Protein AF-A0A135RYV6-F1 (afdb_monomer_lite)

Foldseek 3Di:
DDDDDDDDPDDPPPPPPDPDPPPDDLVVDFPDWDKDDDDDFQDWIWIAGPNDIFIATFDDPDPPDTDGDGD

pLDDT: mean 77.89, std 16.35, range [44.66, 96.31]

Organism: NCBI:txid703756

Secondary structure (DSSP, 8-state):
-----------------PPP-----TTTS-SSEEE----STT-EEEEEETTEEEEEEEEE-STT-EEEE--

Structure (mmCIF, N/CA/C/O backbone):
data_AF-A0A135RYV6-F1
#
_entry.id   AF-A0A135RYV6-F1
#
loop_
_atom_site.group_PDB
_atom_site.id
_atom_site.type_symbol
_atom_site.label_atom_id
_atom_site.label_alt_id
_atom_site.label_comp_id
_atom_site.label_asym_id
_atom_site.label_entity_id
_atom_site.label_seq_id
_atom_site.pdbx_PDB_ins_code
_atom_site.Cartn_x
_atom_site.Cartn_y
_atom_site.Cartn_z
_atom_site.occupancy
_atom_site.B_iso_or_equiv
_atom_site.auth_seq_id
_atom_site.auth_comp_id
_atom_site.auth_asym_id
_atom_site.auth_atom_id
_atom_site.pdbx_PDB_model_num
ATOM 1 N N . MET A 1 1 ? 25.025 -21.993 66.528 1.00 44.66 1 MET A N 1
ATOM 2 C CA . MET A 1 1 ? 24.818 -21.120 65.348 1.00 44.66 1 MET A CA 1
ATOM 3 C C . MET A 1 1 ? 23.946 -21.853 64.341 1.00 44.66 1 MET A C 1
ATOM 5 O O . MET A 1 1 ? 24.156 -23.049 64.197 1.00 44.66 1 MET A O 1
ATOM 9 N N . ARG A 1 2 ? 23.086 -21.112 63.622 1.00 47.66 2 ARG A N 1
ATOM 10 C CA . ARG A 1 2 ? 22.297 -21.488 62.422 1.00 47.66 2 ARG A CA 1
ATOM 11 C C . ARG A 1 2 ? 20.806 -21.766 62.652 1.00 47.66 2 ARG A C 1
ATOM 13 O O . ARG A 1 2 ? 20.355 -22.902 62.628 1.00 47.66 2 ARG A O 1
ATOM 20 N N . PHE A 1 3 ? 20.051 -20.676 62.784 1.00 47.16 3 PHE A N 1
ATOM 21 C CA . PHE A 1 3 ? 18.650 -20.619 62.373 1.00 47.16 3 PHE A CA 1
ATOM 22 C C . PHE A 1 3 ? 18.619 -20.305 60.873 1.00 47.16 3 PHE A C 1
ATOM 24 O O . PHE A 1 3 ? 19.044 -19.227 60.462 1.00 47.16 3 PHE A O 1
ATOM 31 N N . PHE A 1 4 ? 18.172 -21.254 60.055 1.00 54.06 4 PHE A N 1
ATOM 32 C CA . PHE A 1 4 ? 17.901 -21.020 58.638 1.00 54.06 4 PHE A CA 1
ATOM 33 C C . PHE A 1 4 ? 16.479 -20.470 58.512 1.00 54.06 4 PHE A C 1
ATOM 35 O O . PHE A 1 4 ? 15.512 -21.226 58.531 1.00 54.06 4 PHE A O 1
ATOM 42 N N . VAL A 1 5 ? 16.347 -19.144 58.444 1.00 57.31 5 VAL A N 1
ATOM 43 C CA . VAL A 1 5 ? 15.064 -18.486 58.164 1.00 57.31 5 VAL A CA 1
ATOM 44 C C . VAL A 1 5 ? 14.890 -18.430 56.649 1.00 57.31 5 VAL A C 1
ATOM 46 O O . VAL A 1 5 ? 15.640 -17.751 55.949 1.00 57.31 5 VAL A O 1
ATOM 49 N N . LEU A 1 6 ? 13.924 -19.200 56.149 1.00 53.47 6 LEU A N 1
ATOM 50 C CA . LEU A 1 6 ? 13.502 -19.226 54.752 1.00 53.47 6 LEU A CA 1
ATOM 51 C C . LEU A 1 6 ? 12.857 -17.882 54.389 1.00 53.47 6 LEU A C 1
ATOM 53 O O . LEU A 1 6 ? 11.771 -17.553 54.862 1.00 53.47 6 LEU A O 1
ATOM 57 N N . VAL A 1 7 ? 13.539 -17.104 53.551 1.00 58.25 7 VAL A N 1
ATOM 58 C CA . VAL A 1 7 ? 13.015 -15.866 52.965 1.00 58.25 7 VAL A CA 1
ATOM 59 C C . VAL A 1 7 ? 12.048 -16.252 51.845 1.00 58.25 7 VAL A C 1
ATOM 61 O O . VAL A 1 7 ? 12.467 -16.623 50.751 1.00 58.25 7 VAL A O 1
ATOM 64 N N . ALA A 1 8 ? 10.747 -16.201 52.126 1.00 58.19 8 ALA A N 1
ATOM 65 C CA . ALA A 1 8 ? 9.712 -16.338 51.109 1.00 58.19 8 ALA A CA 1
ATOM 66 C C . ALA A 1 8 ? 9.631 -15.029 50.305 1.00 58.19 8 ALA A C 1
ATOM 68 O O . ALA A 1 8 ? 9.095 -14.029 50.782 1.00 58.19 8 ALA A O 1
ATOM 69 N N . LEU A 1 9 ? 10.198 -15.018 49.095 1.00 52.69 9 LEU A N 1
ATOM 70 C CA . LEU A 1 9 ? 10.012 -13.921 48.147 1.00 52.69 9 LEU A CA 1
ATOM 71 C C . LEU A 1 9 ? 8.572 -13.959 47.626 1.00 52.69 9 LEU A C 1
ATOM 73 O O . LEU A 1 9 ? 8.215 -14.817 46.821 1.00 52.69 9 LEU A O 1
ATOM 77 N N . ALA A 1 10 ? 7.745 -13.028 48.098 1.00 58.38 10 ALA A N 1
ATOM 78 C CA . ALA A 1 10 ? 6.430 -12.778 47.531 1.00 58.38 10 ALA A CA 1
ATOM 79 C C . ALA A 1 10 ? 6.602 -12.220 46.110 1.00 58.38 10 ALA A C 1
ATOM 81 O O . ALA A 1 10 ? 7.030 -11.083 45.916 1.00 58.38 10 ALA A O 1
ATOM 82 N N . THR A 1 11 ? 6.300 -13.035 45.104 1.00 60.19 11 THR A N 1
ATOM 83 C CA . THR A 1 11 ? 6.240 -12.615 43.707 1.00 60.19 11 THR A CA 1
ATOM 84 C C . THR A 1 11 ? 4.983 -11.775 43.497 1.00 60.19 11 THR A C 1
ATOM 86 O O . THR A 1 11 ? 3.880 -12.294 43.346 1.00 60.19 11 THR A O 1
ATOM 89 N N . THR A 1 12 ? 5.124 -10.449 43.489 1.00 63.34 12 THR A N 1
ATOM 90 C CA . THR A 1 12 ? 4.053 -9.560 43.028 1.00 63.34 12 THR A CA 1
ATOM 91 C C . THR A 1 12 ? 3.931 -9.704 41.517 1.00 63.34 12 THR A C 1
ATOM 93 O O . THR A 1 12 ? 4.706 -9.120 40.760 1.00 63.34 12 THR A O 1
ATOM 96 N N . ALA A 1 13 ? 2.973 -10.515 41.074 1.00 61.94 13 ALA A N 1
ATOM 97 C CA . ALA A 1 13 ? 2.548 -10.548 39.686 1.00 61.94 13 ALA A CA 1
ATOM 98 C C . ALA A 1 13 ? 1.915 -9.191 39.347 1.00 61.94 13 ALA A C 1
ATOM 100 O O . ALA A 1 13 ? 0.760 -8.929 39.681 1.00 61.94 13 ALA A O 1
ATOM 101 N N . LEU A 1 14 ? 2.688 -8.304 38.715 1.00 54.09 14 LEU A N 1
ATOM 102 C CA . LEU A 1 14 ? 2.129 -7.146 38.029 1.00 54.09 14 LEU A CA 1
ATOM 103 C C . LEU A 1 14 ? 1.287 -7.696 36.879 1.00 54.09 14 LEU A C 1
ATOM 105 O O . LEU A 1 14 ? 1.821 -8.120 35.855 1.00 54.09 14 LEU A O 1
ATOM 109 N N . ALA A 1 15 ? -0.030 -7.713 37.066 1.00 53.53 15 ALA A N 1
ATOM 110 C CA . ALA A 1 15 ? -0.968 -7.828 35.967 1.00 53.53 15 ALA A CA 1
ATOM 111 C C . ALA A 1 15 ? -0.744 -6.608 35.066 1.00 53.53 15 ALA A C 1
ATOM 113 O O . ALA A 1 15 ? -1.253 -5.520 35.328 1.00 53.53 15 ALA A O 1
ATOM 114 N N . ALA A 1 16 ? 0.102 -6.768 34.050 1.00 56.22 16 ALA A N 1
ATOM 115 C CA . ALA A 1 16 ? 0.212 -5.809 32.972 1.00 56.22 16 ALA A CA 1
ATOM 116 C C . ALA A 1 16 ? -1.183 -5.710 32.353 1.00 56.22 16 ALA A C 1
ATOM 11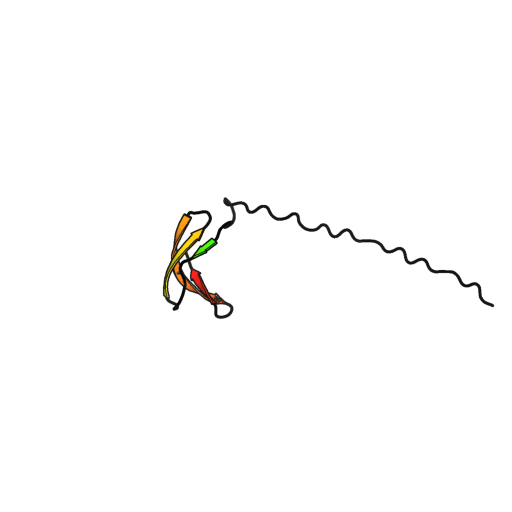8 O O . ALA A 1 16 ? -1.689 -6.689 31.802 1.00 56.22 16 ALA A O 1
ATOM 119 N N . ALA A 1 17 ? -1.826 -4.554 32.513 1.00 55.47 17 ALA A N 1
ATOM 120 C CA . ALA A 1 17 ? -3.017 -4.208 31.763 1.00 55.47 17 ALA A CA 1
ATOM 121 C C . ALA A 1 17 ? -2.613 -4.208 30.285 1.00 55.47 17 ALA A C 1
ATOM 123 O O . ALA A 1 17 ? -2.051 -3.238 29.780 1.00 55.47 17 ALA A O 1
ATOM 124 N N . LEU A 1 18 ? -2.791 -5.354 29.628 1.00 54.72 18 LEU A N 1
ATOM 125 C CA . LEU A 1 18 ? -2.635 -5.471 28.190 1.00 54.72 18 LEU A CA 1
ATOM 126 C C . LEU A 1 18 ? -3.648 -4.494 27.589 1.00 54.72 18 LEU A C 1
ATOM 128 O O . LEU A 1 18 ? -4.834 -4.622 27.908 1.00 54.72 18 LEU A O 1
ATOM 132 N N . PRO A 1 19 ? -3.215 -3.497 26.796 1.00 59.03 19 PRO A N 1
ATOM 133 C CA . PRO A 1 19 ? -4.155 -2.618 26.125 1.00 59.03 19 PRO A CA 1
ATOM 134 C C . PRO A 1 19 ? -5.112 -3.503 25.332 1.00 59.03 19 PRO A C 1
ATOM 136 O O . PRO A 1 19 ? -4.676 -4.385 24.587 1.00 59.03 19 PRO A O 1
ATOM 139 N N . GLU A 1 20 ? -6.409 -3.314 25.562 1.00 63.31 20 GLU A N 1
ATOM 140 C CA . GLU A 1 20 ? -7.457 -4.028 24.842 1.00 63.31 20 GLU A CA 1
ATOM 141 C C . GLU A 1 20 ? -7.157 -3.943 23.338 1.00 63.31 20 GLU A C 1
ATOM 143 O O . GLU A 1 20 ? -6.706 -2.879 22.882 1.00 63.31 20 GLU A O 1
ATOM 148 N N . PRO A 1 21 ? -7.368 -5.023 22.556 1.00 62.16 21 PRO A N 1
ATOM 149 C CA . PRO A 1 21 ? -7.191 -4.972 21.113 1.00 62.16 21 PRO A CA 1
ATOM 150 C C . PRO A 1 21 ? -7.988 -3.783 20.588 1.00 62.16 21 PRO A C 1
ATOM 152 O O . PRO A 1 21 ? -9.216 -3.76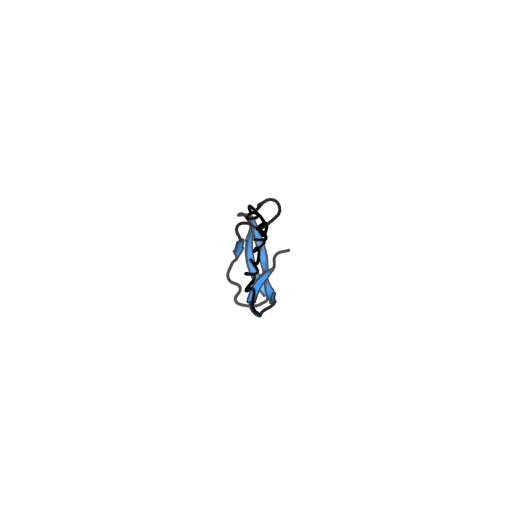8 20.685 1.00 62.16 21 PRO A O 1
ATOM 155 N N . GLN A 1 22 ? -7.290 -2.754 20.103 1.00 63.12 22 GLN A N 1
ATOM 156 C CA . GLN A 1 22 ? -7.938 -1.565 19.568 1.00 63.12 22 GLN A CA 1
ATOM 157 C C . GLN A 1 22 ? -8.803 -2.040 18.405 1.00 63.12 22 GLN A C 1
ATOM 159 O O . GLN A 1 22 ? -8.293 -2.430 17.354 1.00 63.12 22 GLN A O 1
ATOM 164 N N . THR A 1 23 ? -10.116 -2.094 18.627 1.00 67.69 23 THR A N 1
ATOM 165 C CA . THR A 1 23 ? -11.059 -2.494 17.589 1.00 67.69 23 THR A CA 1
ATOM 166 C C . THR A 1 23 ? -10.937 -1.436 16.512 1.00 67.69 23 THR A C 1
ATOM 168 O O . THR A 1 23 ? -11.177 -0.257 16.780 1.00 67.69 23 THR A O 1
ATOM 171 N N . CYS A 1 24 ? -10.462 -1.822 15.328 1.00 70.00 24 CYS A N 1
ATOM 172 C CA . CYS A 1 24 ? -10.190 -0.836 14.302 1.00 70.00 24 CYS A CA 1
ATOM 173 C C . CYS A 1 24 ? -11.464 -0.044 13.987 1.00 70.00 24 CYS A C 1
ATOM 175 O O . CYS A 1 24 ? -12.498 -0.622 13.655 1.00 70.00 24 CYS A O 1
ATOM 177 N N . ASN A 1 25 ? -11.389 1.282 14.121 1.00 74.75 25 ASN A N 1
ATOM 178 C CA . ASN A 1 25 ? -12.496 2.176 13.824 1.00 74.75 25 ASN A CA 1
ATOM 179 C C . ASN A 1 25 ? -12.323 2.731 12.402 1.00 74.75 25 ASN A C 1
ATOM 181 O O . ASN A 1 25 ? -11.482 3.612 12.215 1.00 74.75 25 ASN A O 1
ATOM 185 N N . PRO A 1 26 ? -13.123 2.290 11.415 1.00 69.38 26 PRO A N 1
ATOM 186 C CA . PRO A 1 26 ? -12.982 2.724 10.027 1.00 69.38 26 PRO A CA 1
ATOM 187 C C . PRO A 1 26 ? -13.285 4.215 9.812 1.00 69.38 26 PRO A C 1
ATOM 189 O O . PRO A 1 26 ? -12.968 4.753 8.754 1.00 69.38 26 PRO A O 1
ATOM 192 N N . SER A 1 27 ? -13.885 4.882 10.805 1.00 67.31 27 SER A N 1
ATOM 193 C CA . SER A 1 27 ? -14.142 6.328 10.784 1.00 67.31 27 SER A CA 1
ATOM 194 C C . SER A 1 27 ? -12.916 7.154 11.175 1.00 67.31 27 SER A C 1
ATOM 196 O O . SER A 1 27 ? -12.863 8.338 10.863 1.00 67.31 27 SER A O 1
ATOM 198 N N . LEU A 1 28 ? -11.955 6.552 11.885 1.00 71.56 28 LEU A N 1
ATOM 199 C CA . LEU A 1 28 ? -10.763 7.235 12.400 1.00 71.56 28 LEU A CA 1
ATOM 200 C C . LEU A 1 28 ? -9.461 6.679 11.808 1.00 71.56 28 LEU A C 1
ATOM 202 O O . LEU A 1 28 ? -8.486 7.412 11.723 1.00 71.56 28 LEU A O 1
ATOM 206 N N . ASN A 1 29 ? -9.441 5.407 11.396 1.00 77.88 29 ASN A N 1
ATOM 207 C CA . ASN A 1 29 ? -8.260 4.703 10.903 1.00 77.88 29 ASN A CA 1
ATOM 208 C C . ASN A 1 29 ? -8.581 3.807 9.701 1.00 77.88 29 ASN A C 1
ATOM 210 O O . ASN A 1 29 ? -9.724 3.406 9.465 1.00 77.88 29 ASN A O 1
ATOM 214 N N . CYS A 1 30 ? -7.536 3.435 8.964 1.00 83.31 30 CYS A N 1
ATOM 215 C CA . CYS A 1 30 ? -7.644 2.453 7.899 1.00 83.31 30 CYS A CA 1
ATOM 216 C C . CYS A 1 30 ? -7.615 1.024 8.458 1.00 83.31 30 CYS A C 1
ATOM 218 O O . CYS A 1 30 ? -6.577 0.563 8.920 1.00 83.31 30 CYS A O 1
ATOM 220 N N . CYS A 1 31 ? -8.745 0.319 8.418 1.00 83.38 31 CYS A N 1
ATOM 221 C CA . CYS A 1 31 ? -8.868 -1.050 8.932 1.00 83.38 31 CYS A CA 1
ATOM 222 C C . CYS A 1 31 ? -8.550 -2.109 7.891 1.00 83.38 31 CYS A C 1
ATOM 224 O O . CYS A 1 31 ? -8.104 -3.204 8.218 1.00 83.38 31 CYS A O 1
ATOM 226 N N . THR A 1 32 ? -8.794 -1.776 6.630 1.00 85.25 32 THR A N 1
ATOM 227 C CA . THR A 1 32 ? -8.396 -2.580 5.482 1.00 85.25 32 THR A CA 1
ATOM 228 C C . THR A 1 32 ? -7.649 -1.664 4.537 1.00 85.25 32 THR A C 1
ATOM 230 O O . THR A 1 32 ? -8.191 -0.647 4.101 1.00 85.25 32 THR A O 1
ATOM 233 N N . TYR A 1 33 ? -6.395 -2.011 4.269 1.00 87.69 33 TYR A N 1
ATOM 234 C CA . TYR A 1 33 ? -5.536 -1.272 3.363 1.00 87.69 33 TYR A CA 1
ATOM 235 C C . TYR A 1 33 ? -5.044 -2.216 2.276 1.00 87.69 33 TYR A C 1
ATOM 237 O O . TYR A 1 33 ? -4.501 -3.282 2.560 1.00 87.69 33 TYR A O 1
ATOM 245 N N . THR A 1 34 ? -5.266 -1.827 1.028 1.00 92.81 34 THR A N 1
ATOM 246 C CA . THR A 1 34 ? -4.695 -2.496 -0.144 1.00 92.81 34 THR A CA 1
ATOM 247 C C . THR A 1 34 ? -4.229 -1.429 -1.111 1.00 92.81 34 THR A C 1
ATOM 249 O O . THR A 1 34 ? -4.879 -0.397 -1.239 1.00 92.81 34 THR A O 1
ATOM 252 N N . GLU A 1 35 ? -3.133 -1.664 -1.814 1.00 93.38 35 GLU A N 1
ATOM 253 C CA . GLU A 1 35 ? -2.637 -0.738 -2.824 1.00 93.38 35 GLU A CA 1
ATOM 254 C C . GLU A 1 35 ? -2.186 -1.486 -4.072 1.00 93.38 35 GLU A C 1
ATOM 256 O O . GLU A 1 35 ? -1.864 -2.675 -4.032 1.00 93.38 35 GLU A O 1
ATOM 261 N N . THR A 1 36 ? -2.194 -0.794 -5.206 1.00 94.25 36 THR A N 1
ATOM 262 C CA . THR A 1 36 ? -1.532 -1.282 -6.418 1.00 94.25 36 THR A CA 1
ATOM 263 C C . THR A 1 36 ? -0.024 -1.355 -6.192 1.00 94.25 36 THR A C 1
ATOM 265 O O . THR A 1 36 ? 0.532 -0.481 -5.533 1.00 94.25 36 THR A O 1
ATOM 268 N N . ALA A 1 37 ? 0.643 -2.348 -6.782 1.00 91.88 37 ALA A N 1
ATOM 269 C CA . ALA A 1 37 ? 2.083 -2.528 -6.623 1.00 91.88 37 ALA A CA 1
ATOM 270 C C . ALA A 1 37 ? 2.877 -1.281 -7.050 1.00 91.88 37 ALA A C 1
ATOM 272 O O . ALA A 1 37 ? 2.708 -0.783 -8.165 1.00 91.88 37 ALA A O 1
ATOM 273 N N . CYS A 1 38 ? 3.775 -0.832 -6.175 1.00 93.12 38 CYS A N 1
ATOM 274 C CA . CYS A 1 38 ? 4.700 0.258 -6.445 1.00 93.12 38 CYS A CA 1
ATOM 275 C C . CYS A 1 38 ? 6.063 -0.279 -6.887 1.00 93.12 38 CYS A C 1
ATOM 277 O O . CYS A 1 38 ? 6.853 -0.732 -6.063 1.00 93.12 38 CYS A O 1
ATOM 279 N N . ASN A 1 39 ? 6.327 -0.231 -8.197 1.00 91.25 39 ASN A N 1
ATOM 280 C CA . ASN A 1 39 ? 7.573 -0.736 -8.784 1.00 91.25 39 ASN A CA 1
ATOM 281 C C . ASN A 1 39 ? 8.651 0.351 -8.864 1.00 91.25 39 ASN A C 1
ATOM 283 O O . ASN A 1 39 ? 9.805 0.085 -8.537 1.00 91.25 39 ASN A O 1
ATOM 287 N N . ASN A 1 40 ? 8.282 1.573 -9.271 1.00 93.69 40 ASN A N 1
ATOM 288 C CA . ASN A 1 40 ? 9.197 2.709 -9.352 1.00 93.69 40 ASN A CA 1
ATOM 289 C C . ASN A 1 40 ? 8.637 3.928 -8.620 1.00 93.69 40 ASN A C 1
ATOM 291 O O . ASN A 1 40 ? 7.426 4.121 -8.497 1.00 93.69 40 ASN A O 1
ATOM 295 N N . ARG A 1 41 ? 9.539 4.789 -8.145 1.00 93.81 41 ARG A N 1
ATOM 296 C CA . ARG A 1 41 ? 9.163 6.064 -7.536 1.00 93.81 41 ARG A CA 1
ATOM 297 C C . ARG A 1 41 ? 8.529 6.979 -8.587 1.00 93.81 41 ARG A C 1
ATOM 299 O O . ARG A 1 41 ? 9.110 7.191 -9.646 1.00 93.81 41 ARG A O 1
ATOM 306 N N . GLY A 1 42 ? 7.379 7.557 -8.256 1.00 92.56 42 GLY A N 1
ATOM 307 C CA . GLY A 1 42 ? 6.598 8.431 -9.131 1.00 92.56 42 GLY A CA 1
ATOM 308 C C . GLY A 1 42 ? 5.571 7.707 -10.004 1.00 92.56 42 GLY A C 1
ATOM 309 O O . GLY A 1 42 ? 4.777 8.385 -10.653 1.00 92.56 42 GLY A O 1
ATOM 310 N N . ASP A 1 43 ? 5.541 6.369 -10.002 1.00 95.56 43 ASP A N 1
ATOM 311 C CA . ASP A 1 43 ? 4.496 5.616 -10.700 1.00 95.56 43 ASP A CA 1
ATOM 312 C C . ASP A 1 43 ? 3.117 5.959 -10.120 1.00 95.56 43 ASP A C 1
ATOM 314 O O . ASP A 1 43 ? 2.953 6.132 -8.909 1.00 95.56 43 ASP A O 1
ATOM 318 N N . ALA A 1 44 ? 2.108 6.044 -10.986 1.00 95.12 44 ALA A N 1
ATOM 319 C CA . ALA A 1 44 ? 0.735 6.228 -10.541 1.00 95.12 44 ALA A CA 1
ATOM 320 C C . ALA A 1 44 ? 0.268 4.988 -9.770 1.00 95.12 44 ALA A C 1
ATOM 322 O O . ALA A 1 44 ? 0.421 3.858 -10.236 1.00 95.12 44 ALA A O 1
ATOM 323 N N . CYS A 1 45 ? -0.351 5.206 -8.614 1.00 95.69 45 CYS A N 1
ATOM 324 C CA . CYS A 1 45 ? -0.865 4.132 -7.775 1.00 95.69 45 CYS A CA 1
ATOM 325 C C . CYS A 1 45 ? -2.269 4.445 -7.261 1.00 95.69 45 CYS A C 1
ATOM 327 O O . CYS A 1 45 ? -2.762 5.574 -7.329 1.00 95.69 45 CYS A O 1
ATOM 329 N N . THR A 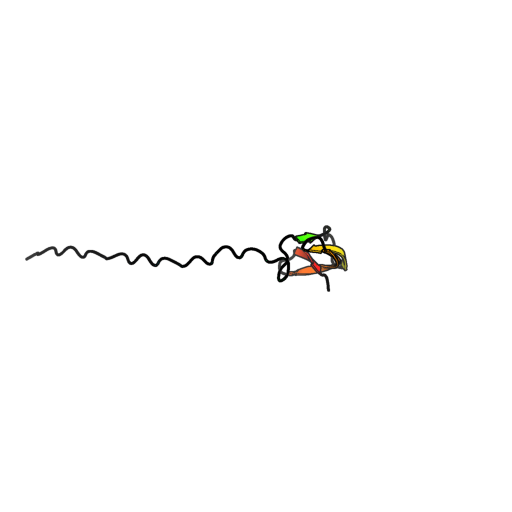1 46 ? -2.954 3.417 -6.772 1.00 96.31 46 THR A N 1
ATOM 330 C CA . THR A 1 46 ? -4.236 3.553 -6.082 1.00 96.31 46 THR A CA 1
ATOM 331 C C . THR A 1 46 ? -4.172 2.809 -4.762 1.00 96.31 46 THR A C 1
ATOM 333 O O . THR A 1 46 ? -3.982 1.592 -4.756 1.00 96.31 46 THR A O 1
ATOM 336 N N . ALA A 1 47 ? -4.389 3.527 -3.665 1.00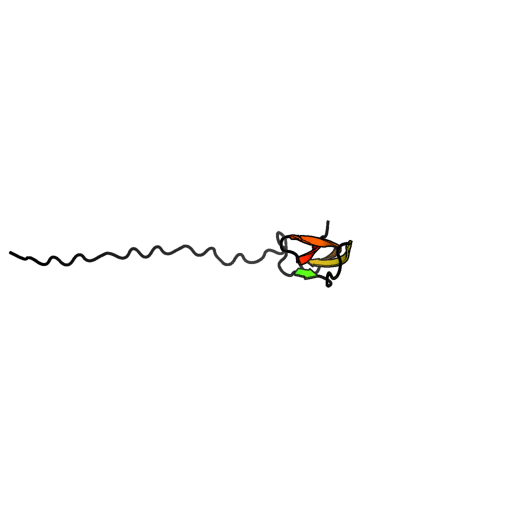 93.50 47 ALA A N 1
ATOM 337 C CA . ALA A 1 47 ? -4.629 2.940 -2.358 1.00 93.50 47 ALA A CA 1
ATOM 338 C C . ALA A 1 47 ? -6.136 2.805 -2.131 1.00 93.50 47 ALA A C 1
ATOM 340 O O . ALA A 1 47 ? -6.927 3.672 -2.499 1.00 93.50 47 ALA A O 1
ATOM 341 N N . THR A 1 48 ? -6.555 1.706 -1.525 1.00 93.56 48 THR A N 1
ATOM 342 C CA . THR A 1 48 ? -7.931 1.466 -1.109 1.00 93.56 48 THR A CA 1
ATOM 343 C C . THR A 1 48 ? -7.950 1.335 0.399 1.00 93.56 48 THR A C 1
ATOM 345 O O . THR A 1 48 ? -7.422 0.366 0.945 1.00 93.56 48 THR A O 1
ATOM 348 N N . CYS A 1 49 ? -8.585 2.304 1.051 1.00 90.38 49 CYS A N 1
ATOM 349 C CA . CYS A 1 49 ? -8.746 2.344 2.491 1.00 90.38 49 CYS A CA 1
ATOM 350 C C . CYS A 1 49 ? -10.215 2.171 2.871 1.00 90.38 49 CYS A C 1
ATOM 352 O O . CYS A 1 49 ? -11.049 2.978 2.466 1.00 90.38 49 CY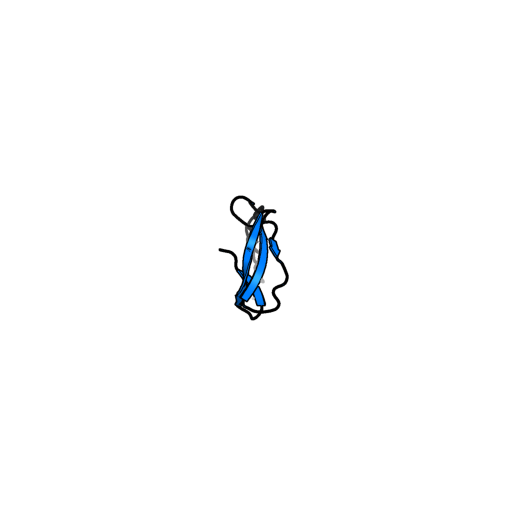S A O 1
ATOM 354 N N . ASN A 1 50 ? -10.556 1.122 3.625 1.00 89.75 50 ASN A N 1
ATOM 355 C CA . ASN A 1 50 ? -11.947 0.820 4.009 1.00 89.75 50 ASN A CA 1
ATOM 356 C C . ASN A 1 50 ? -12.910 0.789 2.799 1.00 89.75 50 ASN A C 1
ATOM 358 O O . ASN A 1 50 ? -14.050 1.241 2.877 1.00 89.75 50 ASN A O 1
ATOM 362 N N . GLY A 1 51 ? -12.429 0.302 1.648 1.00 87.56 51 GLY A N 1
ATOM 363 C CA . GLY A 1 51 ? -13.174 0.272 0.382 1.00 87.56 51 GLY A CA 1
ATOM 364 C C . GLY A 1 51 ? -13.176 1.585 -0.415 1.00 87.56 51 GLY A C 1
ATOM 365 O O . GLY A 1 51 ? -13.616 1.591 -1.564 1.00 87.56 51 GLY A O 1
ATOM 366 N N . GLN A 1 52 ? -12.651 2.682 0.137 1.00 89.25 52 GLN A N 1
ATOM 367 C CA . GLN A 1 52 ? -12.505 3.951 -0.573 1.00 89.25 52 GLN A CA 1
ATOM 368 C C . GLN A 1 52 ? -11.193 3.997 -1.344 1.00 89.25 52 GLN A C 1
ATOM 370 O O . GLN A 1 52 ? -10.114 3.908 -0.761 1.00 89.25 52 GLN A O 1
ATOM 375 N N . LYS A 1 53 ? -11.292 4.164 -2.661 1.00 92.62 53 LYS A N 1
ATOM 376 C CA . LYS A 1 53 ? -10.134 4.292 -3.546 1.00 92.62 53 LYS A CA 1
ATOM 377 C C . LYS A 1 53 ? -9.625 5.727 -3.550 1.00 92.62 53 LYS A C 1
ATOM 379 O O . LYS A 1 53 ? -10.407 6.660 -3.714 1.00 92.62 53 LYS A O 1
ATOM 384 N N . ARG A 1 54 ? -8.314 5.882 -3.423 1.00 92.75 54 ARG A N 1
ATOM 385 C CA . ARG A 1 54 ? -7.586 7.143 -3.516 1.00 92.75 54 ARG A CA 1
ATOM 386 C C . ARG A 1 54 ? -6.436 6.970 -4.493 1.00 92.75 54 ARG A C 1
ATOM 388 O O . ARG A 1 54 ? -5.669 6.016 -4.388 1.00 92.75 54 ARG A O 1
ATOM 395 N N . SER A 1 55 ? -6.345 7.875 -5.456 1.00 94.50 55 SER A N 1
ATOM 396 C CA . SER A 1 55 ? -5.218 7.922 -6.381 1.00 94.50 55 SER A CA 1
ATOM 397 C C . SER A 1 55 ? -4.051 8.651 -5.730 1.00 94.50 55 SER A C 1
ATOM 399 O O . SER A 1 55 ? -4.249 9.638 -5.024 1.00 94.50 55 SER A O 1
ATOM 401 N N . GLY A 1 56 ? -2.847 8.157 -5.980 1.00 94.25 56 GLY A N 1
ATOM 402 C CA . GLY A 1 56 ? -1.619 8.691 -5.419 1.00 94.25 56 GLY A CA 1
ATOM 403 C C . GLY A 1 56 ? -0.431 8.429 -6.329 1.00 94.25 56 GLY A C 1
ATOM 404 O O . GLY A 1 56 ? -0.584 8.048 -7.494 1.00 94.25 56 GLY A O 1
ATOM 405 N N . SER A 1 57 ? 0.757 8.631 -5.772 1.00 95.56 57 SER A N 1
ATOM 406 C CA . SER A 1 57 ? 2.023 8.350 -6.447 1.00 95.56 57 SER A CA 1
ATOM 407 C C . SER A 1 57 ? 2.888 7.449 -5.577 1.00 95.56 57 SER A C 1
ATOM 409 O O . SER A 1 57 ? 2.948 7.620 -4.363 1.00 95.56 57 SER A O 1
ATOM 411 N N . CYS A 1 58 ? 3.584 6.498 -6.188 1.00 95.44 58 CYS A N 1
ATOM 412 C CA . CYS A 1 58 ? 4.515 5.640 -5.473 1.00 95.44 58 CYS A CA 1
ATOM 413 C C . CYS A 1 58 ? 5.672 6.468 -4.916 1.00 95.44 58 CYS A C 1
ATOM 415 O O . CYS A 1 58 ? 6.424 7.091 -5.672 1.00 95.44 58 CYS A O 1
ATOM 417 N N . ASN A 1 59 ? 5.839 6.463 -3.599 1.00 94.38 59 ASN A N 1
ATOM 418 C CA . ASN A 1 59 ? 6.889 7.204 -2.918 1.00 94.38 59 ASN A CA 1
ATOM 419 C C . ASN A 1 59 ? 7.587 6.321 -1.880 1.00 94.38 59 ASN A C 1
ATOM 421 O O . ASN A 1 59 ? 7.054 5.302 -1.443 1.00 94.38 59 ASN A O 1
ATOM 425 N N . ASP A 1 60 ? 8.805 6.702 -1.507 1.00 92.50 60 ASP A N 1
ATOM 426 C CA . ASP A 1 60 ? 9.542 6.023 -0.444 1.00 92.50 60 ASP A CA 1
ATOM 427 C C . ASP A 1 60 ? 9.033 6.530 0.912 1.00 92.50 60 ASP A C 1
ATOM 429 O O . ASP A 1 60 ? 9.150 7.720 1.213 1.00 92.50 60 ASP A O 1
ATOM 433 N N . LEU A 1 61 ? 8.441 5.634 1.709 1.00 82.69 61 LEU A N 1
ATOM 434 C CA . LEU A 1 61 ? 7.961 5.937 3.068 1.00 82.69 61 LEU A CA 1
ATOM 435 C C . LEU A 1 61 ? 9.046 5.713 4.140 1.00 82.69 61 LEU A C 1
ATOM 437 O O . LEU A 1 61 ? 8.763 5.747 5.338 1.00 82.69 61 LEU A O 1
ATOM 441 N N . GLY A 1 62 ? 10.291 5.479 3.724 1.00 76.19 62 GLY A N 1
ATOM 442 C CA . GLY A 1 62 ? 11.401 5.058 4.564 1.00 76.19 62 GLY A CA 1
ATOM 443 C C . GLY A 1 62 ? 11.624 3.544 4.527 1.00 76.19 62 GLY A C 1
ATOM 444 O O . GLY A 1 62 ? 10.712 2.748 4.317 1.00 76.19 62 GLY A O 1
ATOM 445 N N . SER A 1 63 ? 12.865 3.128 4.790 1.00 76.31 63 SER A N 1
ATOM 446 C CA . SER A 1 63 ? 13.312 1.719 4.805 1.00 76.31 63 SER A CA 1
ATOM 447 C C . SER A 1 63 ? 13.446 1.040 3.433 1.00 76.31 63 SER A C 1
ATOM 449 O O . SER A 1 63 ? 13.554 -0.183 3.368 1.00 76.31 63 SER A O 1
ATOM 451 N N . GLY A 1 64 ? 13.475 1.809 2.337 1.00 81.69 64 GLY A N 1
ATOM 452 C CA . GLY A 1 64 ? 13.710 1.288 0.984 1.00 81.69 64 GLY A CA 1
ATOM 453 C C . GLY A 1 64 ? 12.516 0.552 0.374 1.00 81.69 64 GLY A C 1
ATOM 454 O O . GLY A 1 64 ? 12.681 -0.174 -0.604 1.00 81.69 64 GLY A O 1
ATOM 455 N N . SER A 1 65 ? 11.326 0.710 0.960 1.00 87.31 65 SER A N 1
ATOM 456 C CA . SER A 1 65 ? 10.070 0.198 0.413 1.00 87.31 65 SER A CA 1
ATOM 457 C C . SER A 1 65 ? 9.275 1.342 -0.206 1.00 87.31 65 SER A C 1
ATOM 459 O O . SER A 1 65 ? 9.072 2.384 0.421 1.00 87.31 65 SER A O 1
ATOM 461 N N . LEU A 1 66 ? 8.809 1.133 -1.437 1.00 92.62 66 LEU A N 1
ATOM 462 C CA . LEU A 1 66 ? 7.882 2.044 -2.095 1.00 92.62 66 LEU A CA 1
ATOM 463 C C . LEU A 1 66 ? 6.451 1.690 -1.700 1.00 92.62 66 LEU A C 1
ATOM 465 O O . LEU A 1 66 ? 6.082 0.517 -1.694 1.00 92.62 66 LEU A O 1
ATOM 469 N N . SER A 1 67 ? 5.648 2.708 -1.422 1.00 92.88 67 SER A N 1
ATOM 470 C CA . SER A 1 67 ? 4.228 2.557 -1.111 1.00 92.88 67 SER A CA 1
ATOM 471 C C . SER A 1 67 ? 3.436 3.720 -1.703 1.00 92.88 67 SER A C 1
ATOM 473 O O . SER A 1 67 ? 4.014 4.723 -2.140 1.00 92.88 67 SER A O 1
ATOM 475 N N . CYS A 1 68 ? 2.119 3.562 -1.801 1.00 93.69 68 CYS A N 1
ATOM 476 C CA . CYS A 1 68 ? 1.268 4.538 -2.454 1.00 93.69 68 CYS A CA 1
ATOM 477 C C . CYS A 1 68 ? 1.012 5.739 -1.540 1.00 93.69 68 CYS A C 1
ATOM 479 O O . CYS A 1 68 ? 0.241 5.656 -0.587 1.00 93.69 68 CYS A O 1
ATOM 481 N N . ASP A 1 69 ? 1.635 6.873 -1.856 1.00 92.25 69 ASP A N 1
ATOM 482 C CA . ASP A 1 69 ? 1.417 8.131 -1.150 1.00 92.25 69 ASP A CA 1
ATOM 483 C C . ASP A 1 69 ? 0.186 8.829 -1.738 1.00 92.25 69 ASP A C 1
ATOM 485 O O . ASP A 1 69 ? 0.184 9.277 -2.892 1.00 92.25 69 ASP A O 1
ATOM 489 N N . THR A 1 70 ? -0.897 8.850 -0.962 1.00 87.88 70 THR A N 1
ATOM 490 C CA . THR A 1 70 ? -2.159 9.500 -1.332 1.00 87.88 70 THR A CA 1
ATOM 491 C C . THR A 1 70 ? -2.355 10.785 -0.529 1.00 87.88 70 THR A C 1
ATOM 493 O O . THR A 1 70 ? -2.130 10.744 0.681 1.00 87.88 70 THR A O 1
ATOM 496 N N . PRO A 1 71 ? -2.822 11.881 -1.155 1.00 74.38 71 PRO A N 1
ATOM 497 C CA . PRO A 1 71 ? -3.094 13.143 -0.468 1.00 74.38 71 PRO A CA 1
ATOM 498 C C . PRO A 1 71 ? -4.263 1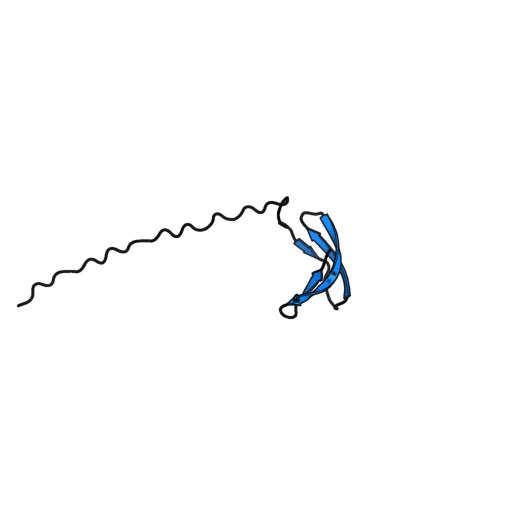3.069 0.532 1.00 74.38 71 PRO A C 1
ATOM 500 O O . PRO A 1 71 ? -5.106 12.136 0.449 1.00 74.38 71 PRO A O 1
#

Sequence (71 aa):
MRFFVLVALATTALAAALPEPQTCNPSLNCCTYTETACNNRGDACTATCNGQKRSGSCNDLGSGSLSCDTP

Radius of gyration: 25.46 Å; chains: 1; bounding box: 39×35×76 Å